Protein AF-A0A0M0BR68-F1 (afdb_monomer_lite)

Organism: NCBI:txid1685127

Foldseek 3Di:
DVVVLVVQLDPPDDRQAQQVPDDPRDGDQKDWDWDPDPWTKIWIFGTGSNPTGTDIDTD

Radius of gyration: 12.53 Å; chains: 1; bounding box: 27×16×36 Å

Sequence (59 aa):
MDAVKYILSAHQGPICAHHDHQPGGGYTFCSVIYSLSSAPELHIAMGPPCSNEYQRFTF

Structure (mmCIF, N/CA/C/O backbone):
data_AF-A0A0M0BR68-F1
#
_entry.id   AF-A0A0M0BR68-F1
#
loop_
_atom_site.group_PDB
_atom_site.id
_atom_site.type_symbol
_atom_site.label_atom_id
_atom_site.label_alt_id
_atom_site.label_comp_id
_atom_site.label_asym_id
_atom_site.label_entity_id
_atom_site.label_seq_id
_atom_site.pdbx_PDB_ins_code
_atom_site.Cartn_x
_atom_si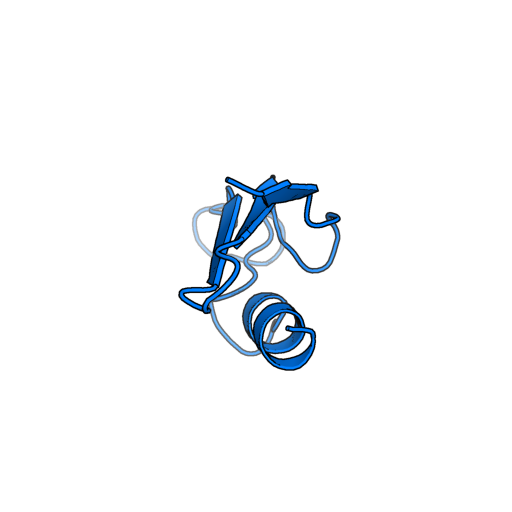te.Cartn_y
_atom_site.Cartn_z
_atom_site.occupancy
_atom_site.B_iso_or_equiv
_atom_site.auth_seq_id
_atom_site.auth_comp_id
_atom_site.auth_asym_id
_atom_site.auth_atom_id
_atom_site.pdbx_PDB_model_num
ATOM 1 N N . MET A 1 1 ? -10.483 -4.655 2.130 1.00 88.00 1 MET A N 1
ATOM 2 C CA . MET A 1 1 ? -9.016 -4.475 2.126 1.00 88.00 1 MET A CA 1
ATOM 3 C C . MET A 1 1 ? -8.408 -4.986 0.821 1.00 88.00 1 MET A C 1
ATOM 5 O O . MET A 1 1 ? -7.726 -4.226 0.148 1.00 88.00 1 MET A O 1
ATOM 9 N N . ASP A 1 2 ? -8.726 -6.214 0.406 1.00 91.25 2 ASP A N 1
ATOM 10 C CA . ASP A 1 2 ? -8.104 -6.854 -0.769 1.00 91.25 2 ASP A CA 1
ATOM 11 C C . ASP A 1 2 ? -8.358 -6.128 -2.093 1.00 91.25 2 ASP A C 1
ATOM 13 O O . ASP A 1 2 ? -7.442 -5.979 -2.891 1.00 91.25 2 ASP A O 1
ATOM 17 N N . ALA A 1 3 ? -9.557 -5.572 -2.294 1.00 95.06 3 ALA A N 1
ATOM 18 C CA . ALA A 1 3 ? -9.858 -4.769 -3.481 1.00 95.06 3 ALA A CA 1
ATOM 19 C C . ALA A 1 3 ? -8.957 -3.523 -3.607 1.00 95.06 3 ALA A C 1
ATOM 21 O O . ALA A 1 3 ? -8.518 -3.184 -4.701 1.00 95.06 3 ALA A O 1
ATOM 22 N N . VAL A 1 4 ? -8.637 -2.862 -2.487 1.00 95.81 4 VAL A N 1
ATOM 23 C CA . VAL A 1 4 ? -7.742 -1.692 -2.478 1.00 95.81 4 VAL A CA 1
ATOM 24 C C . VAL A 1 4 ? -6.314 -2.128 -2.800 1.00 95.81 4 VAL A C 1
ATOM 26 O O . VAL A 1 4 ? -5.675 -1.532 -3.663 1.00 95.81 4 VAL A O 1
ATOM 29 N N . LYS A 1 5 ? -5.839 -3.215 -2.178 1.00 96.56 5 LYS A N 1
ATOM 30 C CA . LYS A 1 5 ? -4.519 -3.797 -2.470 1.00 96.56 5 LYS A CA 1
ATOM 31 C C . LYS A 1 5 ? -4.394 -4.222 -3.940 1.00 96.56 5 LYS A C 1
ATOM 33 O O . LYS A 1 5 ? -3.355 -3.978 -4.547 1.00 96.56 5 LYS A O 1
ATOM 38 N N . TYR A 1 6 ? -5.455 -4.784 -4.524 1.00 95.56 6 TYR A N 1
ATOM 39 C CA . TYR A 1 6 ? -5.517 -5.155 -5.940 1.00 95.56 6 TYR A CA 1
ATOM 40 C C . TYR A 1 6 ? -5.384 -3.937 -6.862 1.00 95.56 6 TYR A C 1
ATOM 42 O O . TYR A 1 6 ? -4.542 -3.942 -7.755 1.00 95.56 6 TYR A O 1
ATOM 50 N N . ILE A 1 7 ? -6.151 -2.867 -6.615 1.00 95.62 7 ILE A N 1
ATOM 51 C CA . ILE A 1 7 ? -6.071 -1.625 -7.406 1.00 95.62 7 ILE A CA 1
ATOM 52 C C . ILE A 1 7 ? -4.668 -1.020 -7.323 1.00 95.62 7 ILE A C 1
ATOM 54 O O . ILE A 1 7 ? -4.097 -0.635 -8.340 1.00 95.62 7 ILE A O 1
ATOM 58 N N . LEU A 1 8 ? -4.090 -0.971 -6.121 1.00 96.44 8 LEU A N 1
ATOM 59 C CA . LEU A 1 8 ? -2.746 -0.434 -5.903 1.00 96.44 8 LEU A CA 1
ATOM 60 C C . LEU A 1 8 ? -1.648 -1.280 -6.561 1.00 96.44 8 LEU A C 1
ATOM 62 O O . LEU A 1 8 ? -0.558 -0.772 -6.794 1.00 96.44 8 LEU A O 1
ATOM 66 N N . SER A 1 9 ? -1.947 -2.533 -6.902 1.00 95.88 9 SER A N 1
ATOM 67 C CA . SER A 1 9 ? -1.055 -3.461 -7.606 1.00 95.88 9 SER A CA 1
ATOM 68 C C . SER A 1 9 ? -1.293 -3.491 -9.123 1.00 95.88 9 SER A C 1
ATOM 70 O O . SER A 1 9 ? -0.764 -4.360 -9.811 1.00 95.88 9 SER A O 1
ATOM 72 N N . ALA A 1 10 ? -2.111 -2.584 -9.667 1.00 94.31 10 ALA A N 1
ATOM 73 C CA . ALA A 1 10 ? -2.458 -2.589 -11.083 1.00 94.31 10 ALA A CA 1
ATOM 74 C C . ALA A 1 10 ? -1.309 -2.090 -11.978 1.00 94.31 10 ALA A C 1
ATOM 76 O O . ALA A 1 10 ? -0.730 -1.028 -11.744 1.00 94.31 10 ALA A O 1
ATOM 77 N N . HIS A 1 11 ? -1.059 -2.825 -13.067 1.00 90.75 11 HIS A N 1
ATOM 78 C CA . HIS A 1 11 ? -0.085 -2.473 -14.115 1.00 90.75 11 HIS A CA 1
ATOM 79 C C . HIS A 1 11 ? -0.709 -1.758 -15.322 1.00 90.75 11 HIS A C 1
ATOM 81 O O . HIS A 1 11 ? -0.010 -1.330 -16.237 1.00 90.75 11 HIS A O 1
ATOM 87 N N . GLN A 1 12 ? -2.036 -1.624 -15.349 1.00 85.44 12 GLN A N 1
ATOM 88 C CA . GLN A 1 12 ? -2.749 -0.856 -16.369 1.00 85.44 12 GLN A CA 1
ATOM 89 C C . GLN A 1 12 ? -2.716 0.631 -15.980 1.00 85.44 12 GLN A C 1
ATOM 91 O O . GLN A 1 12 ? -3.711 1.184 -15.520 1.00 85.44 12 GLN A O 1
ATOM 96 N N . GLY A 1 13 ? -1.542 1.257 -16.096 1.00 83.38 13 GLY A N 1
ATOM 97 C CA . GLY A 1 13 ? -1.312 2.660 -15.737 1.00 83.38 13 GLY A CA 1
ATOM 98 C C . GLY A 1 13 ? -0.128 2.867 -14.782 1.00 83.38 13 GLY A C 1
ATOM 99 O O . GLY A 1 13 ? 0.656 1.947 -14.559 1.00 83.38 13 GLY A O 1
ATOM 100 N N . PRO A 1 14 ? 0.023 4.076 -14.210 1.00 87.69 14 PRO A N 1
ATOM 101 C CA . PRO A 1 14 ? 1.211 4.456 -13.439 1.00 87.69 14 PRO A CA 1
ATOM 102 C C . PRO A 1 14 ? 1.136 4.101 -11.940 1.00 87.69 14 PRO A C 1
ATOM 104 O O . PRO A 1 14 ? 1.921 4.628 -11.160 1.00 87.69 14 PRO A O 1
ATOM 107 N N . ILE A 1 15 ? 0.178 3.269 -11.510 1.00 91.00 15 ILE A N 1
ATOM 108 C CA . ILE A 1 15 ? -0.078 3.012 -10.080 1.00 91.00 15 ILE A CA 1
ATOM 109 C C . ILE A 1 15 ? 1.024 2.132 -9.468 1.00 91.00 15 ILE A C 1
ATOM 111 O O . ILE A 1 15 ? 1.710 2.550 -8.533 1.00 91.00 15 ILE A O 1
ATOM 115 N N . CYS A 1 16 ? 1.204 0.918 -9.997 1.00 93.81 16 CYS A N 1
ATOM 116 C CA . CYS A 1 16 ? 2.259 -0.002 -9.580 1.00 93.81 16 CYS A CA 1
ATOM 117 C C . CYS A 1 16 ? 3.407 0.068 -10.592 1.00 93.81 16 CYS A C 1
ATOM 119 O O . CYS A 1 16 ? 3.439 -0.664 -11.581 1.00 93.81 16 CYS A O 1
ATOM 121 N N . ALA A 1 17 ? 4.316 1.017 -10.379 1.00 91.38 17 ALA A N 1
ATOM 122 C CA . ALA A 1 17 ? 5.437 1.291 -11.264 1.00 91.38 17 ALA A CA 1
ATOM 123 C C . ALA A 1 17 ? 6.673 0.468 -10.874 1.00 91.38 17 ALA A C 1
ATOM 125 O O . ALA A 1 17 ? 7.095 0.464 -9.716 1.00 91.38 17 ALA A O 1
ATOM 126 N N . HIS A 1 18 ? 7.284 -0.173 -11.870 1.00 90.38 18 HIS A N 1
ATOM 127 C CA . HIS A 1 18 ? 8.533 -0.920 -11.748 1.00 90.38 18 HIS A CA 1
ATOM 128 C C . HIS A 1 18 ? 9.618 -0.274 -12.617 1.00 90.38 18 HIS A C 1
ATOM 130 O O . HIS A 1 18 ? 9.323 0.285 -13.676 1.00 90.38 18 HIS A O 1
ATOM 136 N N . HIS A 1 19 ? 10.873 -0.360 -12.167 1.00 82.62 19 HIS A N 1
ATOM 137 C CA . HIS A 1 19 ? 12.033 0.273 -12.811 1.00 82.62 19 HIS A CA 1
ATOM 138 C C . HIS A 1 1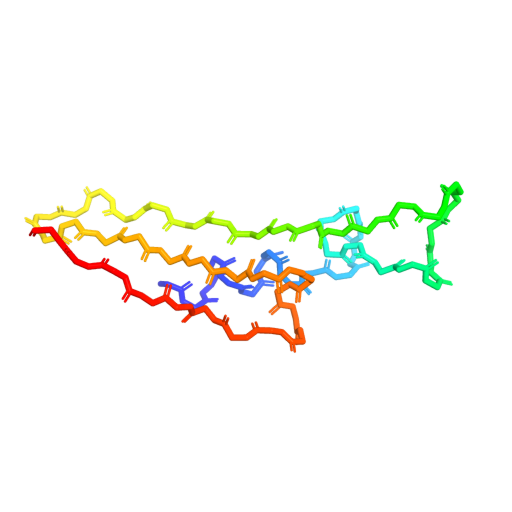9 ? 12.231 -0.111 -14.286 1.00 82.62 19 HIS A C 1
ATOM 140 O O . HIS A 1 19 ? 12.794 0.661 -15.056 1.00 82.62 19 HIS A O 1
ATOM 146 N N . ASP A 1 20 ? 11.800 -1.307 -14.667 1.00 76.88 20 ASP A N 1
ATOM 147 C CA . ASP A 1 20 ? 11.999 -1.926 -15.975 1.00 76.88 20 ASP A CA 1
ATOM 148 C C . ASP A 1 20 ? 10.972 -1.489 -17.036 1.00 76.88 20 ASP A C 1
ATOM 150 O O . ASP A 1 20 ? 11.191 -1.721 -18.223 1.00 76.88 20 ASP A O 1
ATOM 154 N N . HIS A 1 21 ? 9.891 -0.805 -16.642 1.00 65.44 21 HIS A N 1
ATOM 155 C CA . HIS A 1 21 ? 8.766 -0.491 -17.534 1.00 65.44 21 HIS A CA 1
ATOM 156 C C . HIS A 1 21 ? 8.356 0.995 -17.547 1.00 65.44 21 HIS A C 1
ATOM 158 O O . HIS A 1 21 ? 7.254 1.318 -17.993 1.00 65.44 21 HIS A O 1
ATOM 164 N N . GLN A 1 22 ? 9.207 1.914 -17.070 1.00 66.12 22 GLN A N 1
ATOM 165 C CA . GLN A 1 22 ? 8.869 3.342 -16.958 1.00 66.12 22 GLN A CA 1
ATOM 166 C C . GLN A 1 22 ? 9.902 4.267 -17.631 1.00 66.12 22 GLN A C 1
ATOM 168 O O . GLN A 1 22 ? 11.098 4.185 -17.327 1.00 66.12 22 GLN A O 1
ATOM 173 N N . PRO A 1 23 ? 9.470 5.212 -18.494 1.00 65.81 23 PRO A N 1
ATOM 174 C CA . PRO A 1 23 ? 10.338 6.276 -18.990 1.00 65.81 23 PRO A CA 1
ATOM 175 C C . PRO A 1 23 ? 10.885 7.099 -17.814 1.00 65.81 23 PRO A C 1
ATOM 177 O O . PRO A 1 23 ? 10.121 7.616 -17.005 1.00 65.81 23 PRO A O 1
ATOM 180 N N . GLY A 1 24 ? 12.210 7.219 -17.702 1.00 73.31 24 GLY A N 1
ATOM 181 C CA . GLY A 1 24 ? 12.862 7.967 -16.617 1.00 73.31 24 GLY A CA 1
ATOM 182 C C . GLY A 1 24 ? 13.208 7.149 -15.365 1.00 73.31 24 GLY A C 1
ATOM 183 O O . GLY A 1 24 ? 13.769 7.713 -14.430 1.00 73.31 24 GLY A O 1
ATOM 184 N N . GLY A 1 25 ? 12.933 5.837 -15.344 1.00 80.75 25 GLY A N 1
ATOM 185 C CA . GLY A 1 25 ? 13.465 4.916 -14.329 1.00 80.75 25 GLY A CA 1
ATOM 186 C C . GLY A 1 25 ? 12.869 5.057 -12.924 1.00 80.75 25 GLY A C 1
ATOM 187 O O . GLY A 1 25 ? 13.467 4.570 -11.967 1.00 80.75 25 GLY A O 1
ATOM 188 N N . GLY A 1 26 ? 11.717 5.717 -12.780 1.00 86.50 26 GLY A N 1
ATOM 189 C CA . GLY A 1 26 ? 10.981 5.786 -11.517 1.00 86.50 26 GLY A CA 1
ATOM 190 C C . GLY A 1 26 ? 10.315 4.456 -11.147 1.00 86.50 26 GLY A C 1
ATOM 191 O O . GLY A 1 26 ? 10.045 3.618 -12.006 1.00 86.50 26 GLY A O 1
ATOM 192 N N . TYR A 1 27 ? 10.025 4.272 -9.861 1.00 92.00 27 TYR A N 1
ATOM 193 C CA . TYR A 1 27 ? 9.317 3.103 -9.339 1.00 92.00 27 TYR A CA 1
ATOM 194 C C . TYR A 1 27 ? 8.442 3.490 -8.145 1.00 92.00 27 TYR A C 1
ATOM 196 O O . TYR A 1 27 ? 8.654 4.529 -7.511 1.00 92.00 27 TYR A O 1
ATOM 204 N N . THR A 1 28 ? 7.466 2.648 -7.816 1.00 93.81 28 THR A N 1
ATOM 205 C CA . THR A 1 28 ? 6.652 2.823 -6.611 1.00 93.81 28 THR A CA 1
ATOM 206 C C . THR A 1 28 ? 7.514 2.546 -5.383 1.00 93.81 28 THR A C 1
ATOM 208 O O . THR A 1 28 ? 7.835 1.399 -5.085 1.00 93.81 28 THR A O 1
ATOM 211 N N . PHE A 1 29 ? 7.897 3.604 -4.665 1.00 95.00 29 PHE A N 1
ATOM 212 C CA . PHE A 1 29 ? 8.729 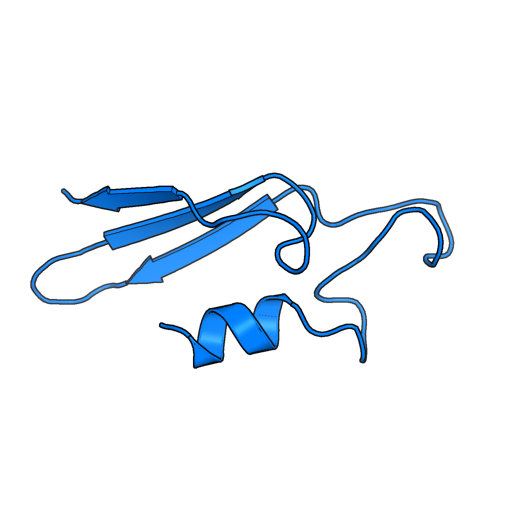3.492 -3.463 1.00 95.00 29 PHE A CA 1
ATOM 213 C C . PHE A 1 29 ? 7.976 2.900 -2.265 1.00 95.00 29 PHE A C 1
ATOM 215 O O . PHE A 1 29 ? 8.554 2.146 -1.485 1.00 95.00 29 PHE A O 1
ATOM 222 N N . CYS A 1 30 ? 6.696 3.234 -2.103 1.00 96.56 30 CYS A N 1
ATOM 223 C CA . CYS A 1 30 ? 5.839 2.642 -1.081 1.00 96.56 30 CYS A CA 1
ATOM 224 C C . CYS A 1 30 ? 4.364 2.726 -1.479 1.00 96.56 30 CYS A C 1
ATOM 226 O O . CYS A 1 30 ? 3.978 3.548 -2.315 1.00 96.56 30 CYS A O 1
ATOM 228 N N . SER A 1 31 ? 3.545 1.901 -0.835 1.00 97.50 31 SER A N 1
ATOM 229 C CA . SER A 1 31 ? 2.092 1.962 -0.903 1.00 97.50 31 SER A CA 1
ATOM 230 C C . SER A 1 31 ? 1.500 1.908 0.499 1.00 97.50 31 SER A C 1
ATOM 232 O O . SER A 1 31 ? 1.937 1.112 1.333 1.00 97.50 31 SER A O 1
ATOM 234 N N . VAL A 1 32 ? 0.519 2.769 0.768 1.00 97.81 32 VAL A N 1
ATOM 235 C CA . VAL A 1 32 ? -0.045 2.966 2.105 1.00 97.81 32 VAL A CA 1
ATOM 236 C C . VAL A 1 32 ? -1.566 2.933 2.045 1.00 97.81 32 VAL A C 1
ATOM 238 O O . VAL A 1 32 ? -2.174 3.588 1.199 1.00 97.81 32 VAL A O 1
ATOM 241 N N . ILE A 1 33 ? -2.186 2.197 2.968 1.00 97.62 33 ILE A N 1
ATOM 242 C CA . ILE A 1 33 ? -3.640 2.156 3.148 1.00 97.62 33 ILE A CA 1
ATOM 243 C C . ILE A 1 33 ? -3.962 2.494 4.604 1.00 97.62 33 ILE A C 1
ATOM 245 O O . ILE A 1 33 ? -3.549 1.781 5.518 1.00 97.62 33 ILE A O 1
ATOM 249 N N . TYR A 1 34 ? -4.744 3.5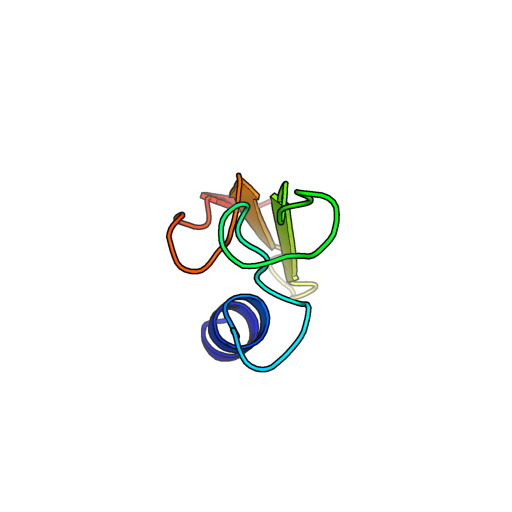52 4.806 1.00 97.06 34 TYR A N 1
ATOM 250 C CA . TYR A 1 34 ? -5.325 3.906 6.100 1.00 97.06 34 TYR A CA 1
ATOM 251 C C . TYR A 1 34 ? -6.780 3.430 6.151 1.00 97.06 34 TYR A C 1
ATOM 253 O O . TYR A 1 34 ? -7.608 3.873 5.355 1.00 97.06 34 TYR A O 1
ATOM 261 N N . SER A 1 35 ? -7.102 2.538 7.088 1.00 95.69 35 SER A N 1
ATOM 262 C CA . SER A 1 35 ? -8.479 2.128 7.377 1.00 95.69 35 SER A CA 1
ATOM 263 C C . SER A 1 35 ? -9.008 2.940 8.550 1.00 95.69 35 SER A C 1
ATOM 265 O O . SER A 1 35 ? -8.600 2.722 9.688 1.00 95.69 35 SER A O 1
ATOM 267 N N . LEU A 1 36 ? -9.924 3.871 8.281 1.00 93.56 36 LEU A N 1
ATOM 268 C CA . LEU A 1 36 ? -10.533 4.750 9.290 1.00 93.56 36 LEU A CA 1
ATOM 269 C C . LEU A 1 36 ? -11.822 4.142 9.872 1.00 93.56 36 LEU A C 1
ATOM 271 O O . LEU A 1 36 ? -12.877 4.773 9.900 1.00 93.56 36 LEU A O 1
ATOM 275 N N . SER A 1 37 ? -11.744 2.877 10.276 1.00 90.25 37 SER A N 1
ATOM 276 C CA . SER A 1 37 ? -12.819 2.129 10.940 1.00 90.25 37 SER A CA 1
ATOM 277 C C . SER A 1 37 ? -12.828 2.355 12.458 1.00 90.25 37 SER A C 1
ATOM 279 O O . SER A 1 37 ? -11.942 3.008 13.002 1.00 90.25 37 SER A O 1
ATOM 281 N N . SER A 1 38 ? -13.814 1.780 13.161 1.00 92.19 38 SER A N 1
ATOM 282 C CA . SER A 1 38 ? -13.875 1.802 14.634 1.00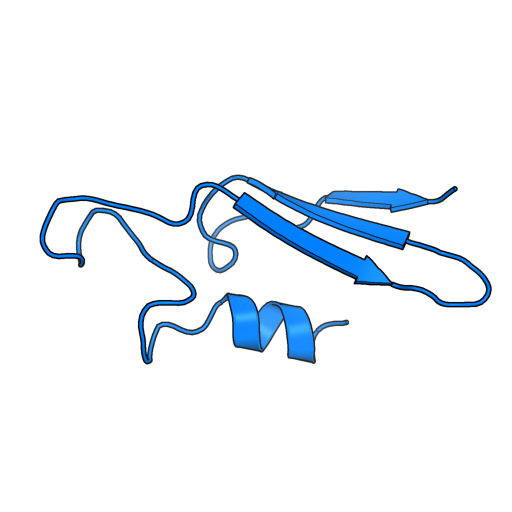 92.19 38 SER A CA 1
ATOM 283 C C . SER A 1 38 ? -12.624 1.216 15.302 1.00 92.19 38 SER A C 1
ATOM 285 O O . SER A 1 38 ? -12.234 1.678 16.367 1.00 92.19 38 SER A O 1
ATOM 287 N N . ALA A 1 39 ? -11.986 0.232 14.664 1.00 93.75 39 ALA A N 1
ATOM 288 C CA . ALA A 1 39 ? -10.618 -0.190 14.938 1.00 93.75 39 ALA A CA 1
ATOM 289 C C . ALA A 1 39 ? -9.737 0.297 13.772 1.00 93.75 39 ALA A C 1
ATOM 291 O O . ALA A 1 39 ? -9.829 -0.283 12.682 1.00 93.75 39 ALA A O 1
ATOM 292 N N . PRO A 1 40 ? -8.981 1.397 13.925 1.00 95.75 40 PRO A N 1
ATOM 293 C CA . PRO A 1 40 ? -8.181 1.942 12.841 1.00 95.75 40 PRO A CA 1
ATOM 294 C C . PRO A 1 40 ? -6.957 1.070 12.560 1.00 95.75 40 PRO A C 1
ATOM 296 O O . PRO A 1 40 ? -6.330 0.524 13.469 1.00 95.75 40 PRO A O 1
ATOM 299 N N . GLU A 1 41 ? -6.593 0.970 11.285 1.00 97.44 41 GLU A N 1
ATOM 300 C CA . GLU A 1 41 ? -5.430 0.198 10.847 1.00 97.44 41 GLU A CA 1
ATOM 301 C C . GLU A 1 41 ? -4.618 0.960 9.805 1.00 97.44 41 GLU A C 1
ATOM 303 O O . GLU A 1 41 ? -5.166 1.679 8.964 1.00 97.44 41 GLU A O 1
ATOM 308 N N . LEU A 1 42 ? -3.310 0.734 9.815 1.00 97.38 42 LEU A N 1
ATOM 309 C CA . LEU A 1 42 ? -2.378 1.207 8.801 1.00 97.38 42 LEU A CA 1
ATOM 310 C C . LEU A 1 42 ? -1.730 0.001 8.124 1.00 97.38 42 LEU A C 1
ATOM 312 O O . LEU A 1 42 ? -1.194 -0.874 8.796 1.00 97.38 42 LEU A O 1
ATOM 316 N N . HIS A 1 43 ? -1.773 -0.051 6.796 1.00 97.88 43 HIS A N 1
ATOM 317 C CA . HIS A 1 43 ? -1.119 -1.087 6.000 1.00 97.88 43 HIS A CA 1
ATOM 318 C C . HIS A 1 43 ? -0.047 -0.436 5.126 1.00 97.88 43 HIS A C 1
ATOM 320 O O . HIS A 1 43 ? -0.359 0.508 4.402 1.00 97.88 43 HIS A O 1
ATOM 326 N N . ILE A 1 44 ? 1.187 -0.943 5.161 1.00 98.12 44 ILE A N 1
ATOM 327 C CA . ILE A 1 44 ? 2.319 -0.400 4.390 1.00 98.12 44 ILE A CA 1
ATOM 328 C C . ILE A 1 44 ? 3.012 -1.516 3.613 1.00 98.12 44 ILE A C 1
ATOM 330 O O . ILE A 1 44 ? 3.428 -2.505 4.211 1.00 98.12 44 ILE A O 1
ATOM 334 N N . ALA A 1 45 ? 3.190 -1.329 2.308 1.00 98.00 45 ALA A N 1
ATOM 335 C CA . ALA A 1 45 ? 4.104 -2.118 1.487 1.00 98.00 45 ALA A CA 1
ATOM 336 C C . ALA A 1 45 ? 5.272 -1.228 1.037 1.00 98.00 45 ALA A C 1
ATOM 338 O O . ALA A 1 45 ? 5.057 -0.138 0.501 1.00 98.00 45 ALA A O 1
ATOM 339 N N . MET A 1 46 ? 6.506 -1.681 1.265 1.00 97.25 46 MET A N 1
ATOM 340 C CA . MET A 1 46 ? 7.712 -1.005 0.777 1.00 97.25 46 MET A CA 1
ATOM 341 C C . MET A 1 46 ? 8.043 -1.520 -0.621 1.00 97.25 46 MET A C 1
ATOM 343 O O . MET A 1 46 ? 8.124 -2.725 -0.827 1.00 97.25 46 MET A O 1
ATOM 347 N N . GLY A 1 47 ? 8.244 -0.617 -1.575 1.00 94.44 47 GLY A N 1
ATOM 348 C CA . GLY A 1 47 ? 8.359 -0.954 -2.989 1.00 94.44 47 GLY A CA 1
ATOM 349 C C . GLY A 1 47 ? 7.003 -1.182 -3.675 1.00 94.44 47 GLY A C 1
ATOM 350 O O . GLY A 1 47 ? 5.948 -0.857 -3.116 1.00 94.44 47 GLY A O 1
ATOM 351 N N . PRO A 1 48 ? 7.011 -1.744 -4.897 1.00 95.12 48 PRO A N 1
ATOM 352 C CA . PRO A 1 48 ? 5.790 -2.017 -5.643 1.00 95.12 48 PRO A CA 1
ATOM 353 C C . PRO A 1 48 ? 4.896 -3.033 -4.911 1.00 95.12 48 PRO A C 1
ATOM 355 O O . PRO A 1 48 ? 5.364 -4.122 -4.566 1.00 95.12 48 PRO A O 1
ATOM 358 N N . PRO A 1 49 ? 3.614 -2.724 -4.659 1.00 96.31 49 PRO A N 1
ATOM 359 C CA . PRO A 1 49 ? 2.748 -3.562 -3.827 1.00 96.31 49 PRO A CA 1
ATOM 360 C C . PRO A 1 49 ? 2.352 -4.899 -4.470 1.00 96.31 49 PRO A C 1
ATOM 362 O O . PRO A 1 49 ? 1.884 -5.783 -3.760 1.00 96.31 49 PRO A O 1
ATOM 365 N N . CYS A 1 50 ? 2.557 -5.093 -5.778 1.00 95.38 50 CYS A N 1
ATOM 366 C CA . CYS A 1 50 ? 2.283 -6.382 -6.421 1.00 95.38 50 CYS A CA 1
ATOM 367 C C . CYS A 1 50 ? 3.306 -7.473 -6.045 1.00 95.38 50 CYS A C 1
ATOM 369 O O . CYS A 1 50 ? 3.024 -8.658 -6.203 1.00 95.38 50 CYS A O 1
ATOM 371 N N . SER A 1 51 ? 4.501 -7.080 -5.589 1.00 95.31 51 SER A N 1
ATOM 372 C CA . SER A 1 51 ? 5.613 -7.978 -5.244 1.00 95.31 51 SER A CA 1
ATOM 373 C C . SER A 1 51 ? 6.032 -7.885 -3.778 1.00 95.31 51 SER A C 1
ATOM 375 O O . SER A 1 51 ? 6.983 -8.549 -3.378 1.00 95.31 51 SER A O 1
ATOM 377 N N . ASN 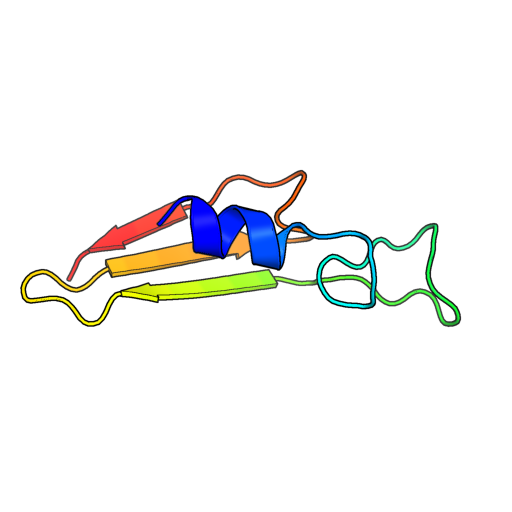A 1 52 ? 5.370 -7.040 -2.987 1.00 97.06 52 ASN A N 1
ATOM 378 C CA . ASN A 1 52 ? 5.723 -6.783 -1.596 1.00 97.06 52 ASN A CA 1
ATOM 379 C C . ASN A 1 52 ? 4.492 -6.923 -0.706 1.00 97.06 52 ASN A C 1
ATOM 381 O O . ASN A 1 52 ? 3.405 -6.447 -1.032 1.00 97.06 52 ASN A O 1
ATOM 385 N N . GLU A 1 53 ? 4.672 -7.565 0.442 1.00 96.31 53 GLU A N 1
ATOM 386 C CA . GLU A 1 53 ? 3.593 -7.744 1.403 1.00 96.31 53 GLU A CA 1
ATOM 387 C C . GLU A 1 53 ? 3.293 -6.449 2.162 1.00 96.31 53 GLU A C 1
ATOM 389 O O . GLU A 1 53 ? 4.175 -5.637 2.447 1.00 96.31 53 GLU A O 1
ATOM 394 N N . TYR A 1 54 ? 2.025 -6.284 2.537 1.00 97.88 54 TYR A N 1
ATOM 395 C CA . TYR A 1 54 ? 1.611 -5.194 3.410 1.00 97.88 54 TYR A CA 1
ATOM 396 C C . TYR A 1 54 ? 1.811 -5.577 4.874 1.00 97.88 54 TYR A C 1
ATOM 398 O O . TYR A 1 54 ? 1.142 -6.480 5.380 1.00 97.88 54 TYR A O 1
ATOM 406 N N . GLN A 1 55 ? 2.643 -4.819 5.577 1.00 97.94 55 GLN A N 1
ATOM 407 C CA . GLN A 1 55 ? 2.717 -4.845 7.033 1.00 97.94 55 GLN A CA 1
ATOM 408 C C . GLN A 1 55 ? 1.521 -4.097 7.620 1.00 97.94 55 GLN A C 1
ATOM 410 O O . GLN A 1 55 ? 1.217 -2.986 7.187 1.00 97.94 55 GLN A O 1
ATOM 415 N N . ARG A 1 56 ? 0.844 -4.704 8.600 1.00 97.38 56 ARG A N 1
ATOM 416 C CA . ARG A 1 56 ? -0.342 -4.145 9.259 1.00 97.38 56 ARG A CA 1
ATOM 417 C C . ARG A 1 56 ? 0.005 -3.641 10.655 1.00 97.38 56 ARG A C 1
ATOM 419 O O . ARG A 1 56 ? 0.573 -4.380 11.454 1.00 97.38 56 ARG A O 1
ATOM 426 N N . PHE A 1 57 ? -0.433 -2.429 10.958 1.00 97.50 57 PHE A N 1
ATOM 427 C CA . PHE A 1 57 ? -0.299 -1.768 12.249 1.00 97.50 57 PHE A CA 1
ATOM 428 C C . PHE A 1 57 ? -1.688 -1.407 12.784 1.00 97.50 57 PHE A C 1
ATOM 430 O O . PHE A 1 57 ? -2.566 -1.000 12.020 1.00 97.50 57 PHE A O 1
ATOM 437 N N . THR A 1 58 ? -1.876 -1.562 14.090 1.00 95.19 58 THR A N 1
ATOM 438 C CA . THR A 1 58 ? -3.106 -1.234 14.828 1.00 95.19 58 THR A CA 1
ATOM 439 C C . THR A 1 58 ? -2.788 -0.200 15.905 1.00 95.19 58 THR A C 1
ATOM 441 O O . THR A 1 58 ? -1.645 -0.154 16.367 1.00 95.19 58 THR A O 1
ATOM 444 N N . PHE A 1 59 ? -3.779 0.594 16.313 1.00 88.62 59 PHE A N 1
ATOM 445 C CA . PHE A 1 59 ? -3.627 1.682 17.287 1.00 88.62 59 PHE A CA 1
ATOM 446 C C . PHE A 1 59 ? -4.526 1.486 18.505 1.00 88.62 59 PHE A C 1
ATOM 448 O O . PHE A 1 59 ? -5.637 0.936 18.321 1.00 88.62 59 PHE A O 1
#

Secondary structure (DSSP, 8-state):
-HHHHHHHT--SSSSS--TTSSTTS----EEEEEE-SSS-EEEEEES-TTTSPPEEEE-

pLDDT: mean 91.78, std 8.01, range [65.44, 98.12]